Protein AF-A0A382ZVS4-F1 (afdb_monomer_lite)

Structure (mmCIF, N/CA/C/O backbone):
data_AF-A0A382ZVS4-F1
#
_entry.id   AF-A0A382ZVS4-F1
#
loop_
_atom_site.group_PDB
_atom_site.id
_atom_site.type_symbol
_atom_site.label_atom_id
_atom_site.label_alt_id
_atom_site.label_comp_id
_atom_site.label_asym_id
_atom_site.label_entity_id
_atom_site.label_seq_id
_atom_site.pdbx_PDB_ins_code
_atom_site.Cartn_x
_atom_site.Cartn_y
_atom_site.Cartn_z
_atom_site.occupancy
_atom_site.B_iso_or_equiv
_atom_site.auth_seq_id
_atom_site.auth_comp_id
_atom_site.auth_asym_id
_atom_site.auth_atom_id
_atom_site.pdbx_PDB_model_num
ATOM 1 N N . MET A 1 1 ? 13.193 -0.107 -6.446 1.00 86.81 1 MET A N 1
ATOM 2 C CA . MET A 1 1 ? 12.773 0.370 -5.112 1.00 86.81 1 MET A CA 1
ATOM 3 C C . MET A 1 1 ? 13.496 -0.342 -3.966 1.00 86.81 1 MET A C 1
ATOM 5 O O . MET A 1 1 ? 13.567 -1.563 -3.971 1.00 86.81 1 MET A O 1
ATOM 9 N N . TYR A 1 2 ? 14.020 0.399 -2.980 1.00 90.06 2 TYR A N 1
ATOM 10 C CA . TYR A 1 2 ? 14.526 -0.168 -1.717 1.00 90.06 2 TYR A CA 1
ATOM 11 C C . TYR A 1 2 ? 13.419 -0.120 -0.663 1.00 90.06 2 TYR A C 1
ATOM 13 O O . TYR A 1 2 ? 12.821 0.937 -0.464 1.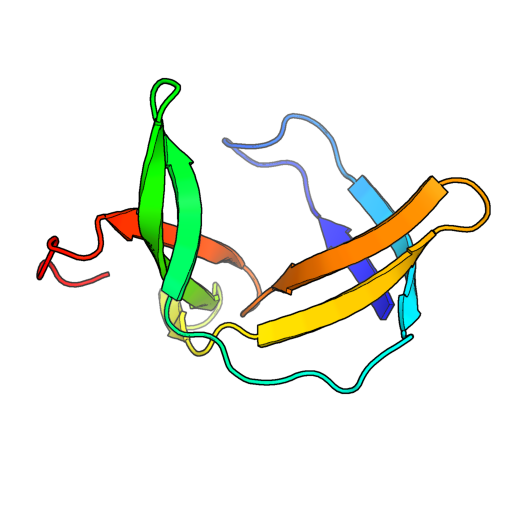00 90.06 2 TYR A O 1
ATOM 21 N N . ILE A 1 3 ? 13.137 -1.255 -0.030 1.00 88.44 3 ILE A N 1
ATOM 22 C CA . ILE A 1 3 ? 12.140 -1.390 1.031 1.00 88.44 3 ILE A CA 1
ATOM 23 C C . ILE A 1 3 ? 12.866 -1.735 2.316 1.00 88.44 3 ILE A C 1
ATOM 25 O O . ILE A 1 3 ? 13.626 -2.700 2.344 1.00 88.44 3 ILE A O 1
ATOM 29 N N . ASP A 1 4 ? 12.599 -0.959 3.359 1.00 90.62 4 ASP A N 1
ATOM 30 C CA . ASP A 1 4 ? 13.115 -1.181 4.701 1.00 90.62 4 ASP A CA 1
ATOM 31 C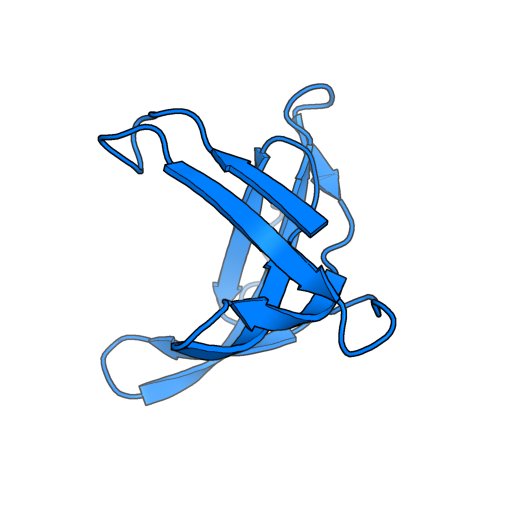 C . ASP A 1 4 ? 11.954 -1.130 5.691 1.00 90.62 4 ASP A C 1
ATOM 33 O O . ASP A 1 4 ? 11.198 -0.158 5.733 1.00 90.62 4 ASP A O 1
ATOM 37 N N . VAL A 1 5 ? 11.769 -2.215 6.431 1.00 88.38 5 VAL A N 1
ATOM 38 C CA . VAL A 1 5 ? 10.682 -2.398 7.386 1.00 88.38 5 VAL A CA 1
ATOM 39 C C . VAL A 1 5 ? 11.299 -2.755 8.723 1.00 88.38 5 VAL A C 1
ATOM 41 O O . VAL A 1 5 ? 11.918 -3.808 8.882 1.00 88.38 5 VAL A O 1
ATOM 44 N N . GLU A 1 6 ? 11.101 -1.878 9.695 1.00 87.94 6 GLU A N 1
ATOM 45 C CA . GLU A 1 6 ? 11.533 -2.101 11.068 1.00 87.94 6 GLU A CA 1
ATOM 46 C C . GLU A 1 6 ? 10.603 -3.078 11.795 1.00 87.94 6 GLU A C 1
ATOM 48 O O . GLU A 1 6 ? 9.387 -3.095 11.580 1.00 87.94 6 GLU A O 1
ATOM 53 N N . ALA A 1 7 ? 11.177 -3.864 12.704 1.00 86.88 7 ALA A N 1
ATOM 54 C CA . ALA A 1 7 ? 10.426 -4.708 13.615 1.00 86.88 7 ALA A CA 1
ATOM 55 C C . ALA A 1 7 ? 9.516 -3.860 14.518 1.00 86.88 7 ALA A C 1
ATOM 57 O O . ALA A 1 7 ? 9.967 -2.917 15.171 1.00 86.88 7 ALA A O 1
ATOM 58 N N . LYS A 1 8 ? 8.236 -4.229 14.576 1.00 83.69 8 LYS A N 1
ATOM 59 C CA . LYS A 1 8 ? 7.194 -3.618 15.417 1.00 83.69 8 LYS A CA 1
ATOM 60 C C . LYS A 1 8 ? 6.214 -4.699 15.884 1.00 83.69 8 LYS A C 1
ATOM 62 O O . LYS A 1 8 ? 6.430 -5.885 15.651 1.00 83.69 8 LYS A O 1
ATOM 67 N N . ASP A 1 9 ? 5.107 -4.301 16.502 1.00 82.19 9 ASP A N 1
ATOM 68 C CA . ASP A 1 9 ? 4.086 -5.219 17.028 1.00 82.19 9 ASP A CA 1
ATOM 69 C C . ASP A 1 9 ? 3.540 -6.209 15.980 1.00 82.19 9 ASP A C 1
ATOM 71 O O . ASP A 1 9 ? 3.151 -7.324 16.320 1.00 82.19 9 ASP A O 1
ATOM 75 N N . ASN A 1 10 ? 3.537 -5.831 14.696 1.00 78.50 10 ASN A N 1
ATOM 76 C CA . ASN A 1 10 ? 3.030 -6.644 13.586 1.00 78.50 10 ASN A CA 1
ATOM 77 C C . ASN A 1 10 ? 4.112 -7.420 12.808 1.00 78.50 10 ASN A C 1
ATOM 79 O O . ASN A 1 10 ? 3.766 -8.221 11.941 1.00 78.50 10 ASN A O 1
ATOM 83 N N . THR A 1 11 ? 5.403 -7.208 13.088 1.00 79.25 11 THR A N 1
ATOM 84 C CA . THR A 1 11 ? 6.505 -7.961 12.469 1.00 79.25 11 THR A CA 1
ATOM 85 C C . THR A 1 11 ? 7.684 -8.091 13.425 1.00 79.25 11 THR A C 1
ATOM 87 O O . THR A 1 11 ? 8.289 -7.112 13.850 1.00 79.25 11 THR 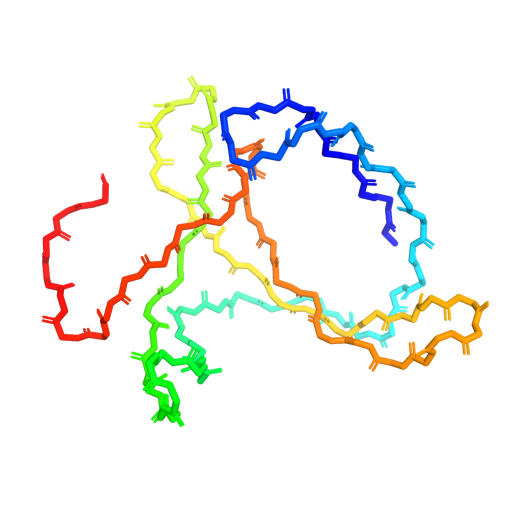A O 1
ATOM 90 N N . SER A 1 12 ? 8.045 -9.331 13.754 1.00 85.19 12 SER A N 1
ATOM 91 C CA . SER A 1 12 ? 9.071 -9.635 14.764 1.00 85.19 12 SER A CA 1
ATOM 92 C C . SER A 1 12 ? 10.513 -9.429 14.292 1.00 85.19 12 SER A C 1
ATOM 94 O O . SER A 1 12 ? 11.444 -9.585 15.084 1.00 85.19 12 SER A O 1
ATOM 96 N N . LYS A 1 13 ? 10.728 -9.126 13.008 1.00 89.75 13 LYS A N 1
ATOM 97 C CA . LYS A 1 13 ? 12.058 -8.975 12.415 1.00 89.75 13 LYS A CA 1
ATOM 98 C C . LYS A 1 13 ? 12.090 -7.791 11.468 1.00 89.75 13 LYS A C 1
ATOM 100 O O . LYS A 1 13 ? 11.113 -7.526 10.770 1.00 89.75 13 LYS A O 1
ATOM 105 N N . ASN A 1 14 ? 13.255 -7.152 11.420 1.00 90.88 14 ASN A N 1
ATOM 106 C CA . ASN A 1 14 ? 13.564 -6.205 10.364 1.00 90.88 14 ASN A CA 1
ATOM 107 C C . ASN A 1 14 ? 13.581 -6.942 9.022 1.00 90.88 14 ASN A C 1
ATOM 109 O O . ASN A 1 14 ? 14.033 -8.090 8.938 1.00 90.88 14 ASN A O 1
ATOM 113 N N . PHE A 1 15 ? 13.113 -6.267 7.985 1.00 88.69 15 PHE A N 1
ATOM 114 C CA . PHE A 1 15 ? 13.129 -6.753 6.618 1.00 88.69 15 PHE A CA 1
ATOM 115 C C . PHE A 1 15 ? 13.626 -5.636 5.716 1.00 88.69 15 PHE A C 1
ATOM 117 O O . PHE A 1 15 ? 13.015 -4.573 5.659 1.00 88.69 15 PHE A O 1
ATOM 124 N N . SER A 1 16 ? 14.705 -5.896 4.988 1.00 91.56 16 SER A N 1
ATOM 125 C CA . SER A 1 16 ? 15.267 -4.932 4.052 1.00 91.56 16 SER A CA 1
ATOM 126 C C . SER A 1 16 ? 15.556 -5.639 2.736 1.00 91.56 16 SER A C 1
ATOM 128 O O . SER A 1 16 ? 16.233 -6.668 2.723 1.00 91.56 16 SER A O 1
ATOM 130 N N . MET A 1 17 ? 15.033 -5.115 1.629 1.00 89.31 17 MET A N 1
ATOM 131 C CA . MET A 1 17 ? 15.180 -5.747 0.319 1.00 89.31 17 MET A CA 1
ATOM 132 C C . MET A 1 17 ? 15.178 -4.718 -0.809 1.00 89.31 17 MET A C 1
ATOM 134 O O . MET A 1 17 ? 14.502 -3.689 -0.744 1.00 89.31 17 MET A O 1
ATOM 138 N N . LEU A 1 18 ? 15.950 -5.001 -1.859 1.00 91.00 18 LEU A N 1
ATOM 139 C CA . LEU A 1 18 ? 15.996 -4.189 -3.067 1.00 91.00 18 LEU A CA 1
ATOM 140 C C . LEU A 1 18 ? 15.228 -4.890 -4.184 1.00 91.00 18 LEU A C 1
ATOM 142 O O . LEU A 1 18 ? 15.577 -5.996 -4.585 1.00 91.00 18 LEU A O 1
ATOM 146 N N . TYR A 1 19 ? 14.240 -4.193 -4.725 1.00 91.44 19 TYR A N 1
ATOM 147 C CA . TYR A 1 19 ? 13.461 -4.630 -5.871 1.00 91.44 19 TYR A CA 1
ATOM 148 C C . TYR A 1 19 ? 13.772 -3.785 -7.105 1.00 91.44 19 TYR A C 1
ATOM 150 O O . TYR A 1 19 ? 14.099 -2.596 -7.002 1.00 91.44 19 TYR A O 1
ATOM 158 N N . ARG A 1 20 ? 13.623 -4.372 -8.292 1.00 92.75 20 ARG A N 1
ATOM 159 C CA . ARG A 1 20 ? 13.635 -3.642 -9.564 1.00 92.75 20 ARG A CA 1
ATOM 160 C C . ARG A 1 20 ? 12.225 -3.175 -9.897 1.00 92.75 20 ARG A C 1
ATOM 162 O O . ARG A 1 20 ? 11.294 -3.968 -9.851 1.00 92.75 20 ARG A O 1
ATOM 169 N N . ASP A 1 21 ? 12.077 -1.915 -10.283 1.00 91.94 21 ASP A N 1
ATOM 170 C CA . ASP A 1 21 ? 10.780 -1.369 -10.685 1.00 91.94 21 ASP A CA 1
ATOM 171 C C . ASP A 1 21 ? 10.497 -1.770 -12.141 1.00 91.94 21 ASP A C 1
ATOM 173 O O . ASP A 1 21 ? 11.326 -1.526 -13.021 1.00 91.94 21 ASP A O 1
ATOM 177 N N . ILE A 1 22 ? 9.356 -2.416 -12.397 1.00 95.56 22 ILE A N 1
ATOM 178 C CA . ILE A 1 22 ? 8.966 -2.893 -13.739 1.00 95.56 22 ILE A CA 1
ATOM 179 C C . ILE A 1 22 ? 7.887 -1.996 -14.353 1.00 95.56 22 ILE A C 1
ATOM 181 O O . ILE A 1 22 ? 7.832 -1.829 -15.571 1.00 95.56 22 ILE A O 1
ATOM 185 N N . SER A 1 23 ? 7.029 -1.401 -13.522 1.00 95.81 23 SER A N 1
ATOM 186 C CA . SER A 1 23 ? 5.969 -0.495 -13.965 1.00 95.81 23 SER A CA 1
ATOM 187 C C . SER A 1 23 ? 6.024 0.837 -13.217 1.00 95.81 23 SER A C 1
ATOM 189 O O . SER A 1 23 ? 6.489 0.880 -12.076 1.00 95.81 23 SER A O 1
ATOM 191 N N . PRO A 1 24 ? 5.482 1.923 -13.796 1.00 95.81 24 PRO A N 1
ATOM 192 C CA . PRO A 1 24 ? 5.229 3.134 -13.028 1.00 95.81 24 PRO A CA 1
ATOM 193 C C . PRO A 1 24 ? 4.248 2.850 -11.884 1.00 95.81 24 PRO A C 1
ATOM 195 O O . PRO A 1 24 ? 3.370 1.985 -11.997 1.00 95.81 24 PRO A O 1
ATOM 198 N N . SER A 1 25 ? 4.391 3.601 -10.795 1.00 95.56 25 SER A N 1
ATOM 199 C CA . SER A 1 25 ? 3.446 3.578 -9.682 1.00 95.56 25 SER A CA 1
ATOM 200 C C . SER A 1 25 ? 2.168 4.328 -10.027 1.00 95.56 25 SER A C 1
ATOM 202 O O . SER A 1 25 ? 2.198 5.384 -10.659 1.00 95.56 25 SER A O 1
ATOM 204 N N . ARG A 1 26 ? 1.038 3.798 -9.561 1.00 97.06 26 ARG A N 1
ATOM 205 C CA . ARG A 1 26 ? -0.271 4.457 -9.628 1.00 97.06 26 ARG A CA 1
ATOM 206 C C . ARG A 1 26 ? -0.940 4.442 -8.265 1.00 97.06 26 ARG A C 1
ATOM 208 O O . ARG A 1 26 ? -0.759 3.484 -7.517 1.00 97.06 26 ARG A O 1
ATOM 215 N N . GLU A 1 27 ? -1.724 5.469 -7.960 1.00 97.81 27 GLU A N 1
ATOM 216 C CA . GLU A 1 27 ? -2.543 5.477 -6.747 1.00 97.81 27 GLU A CA 1
ATOM 217 C C . GLU A 1 27 ? -3.569 4.330 -6.794 1.00 97.81 27 GLU A C 1
ATOM 219 O O . GLU A 1 27 ? -4.111 3.985 -7.855 1.00 97.81 27 GLU A O 1
ATOM 224 N N . VAL A 1 28 ? -3.803 3.704 -5.644 1.00 97.31 28 VAL A N 1
ATOM 225 C CA . VAL A 1 28 ? -4.762 2.617 -5.471 1.00 97.31 28 VAL A CA 1
ATOM 226 C C . VAL A 1 28 ? -5.633 2.886 -4.252 1.00 97.31 28 VAL A C 1
ATOM 228 O O . VAL A 1 28 ? -5.148 3.250 -3.187 1.00 97.31 28 VAL A O 1
ATOM 231 N N . TYR A 1 29 ? -6.936 2.692 -4.427 1.00 96.31 29 TYR A N 1
ATOM 232 C CA . TYR A 1 29 ? -7.927 2.843 -3.364 1.00 96.31 29 TYR A CA 1
ATOM 233 C C . TYR A 1 29 ? -8.479 1.497 -2.881 1.00 96.31 29 TYR A C 1
ATOM 235 O O . TYR A 1 29 ? -8.829 1.354 -1.715 1.00 96.31 29 TYR A O 1
ATOM 243 N N . CYS A 1 30 ? -8.557 0.505 -3.769 1.00 95.88 30 CYS A N 1
ATOM 244 C CA . CYS A 1 30 ? -9.154 -0.791 -3.480 1.00 95.88 30 CYS A CA 1
ATOM 245 C C . CYS A 1 30 ? -8.396 -1.904 -4.203 1.00 95.88 30 CYS A C 1
ATOM 247 O O . CYS A 1 30 ? -7.961 -1.733 -5.348 1.00 95.88 30 CYS A O 1
ATOM 249 N N . ILE A 1 31 ? -8.247 -3.037 -3.524 1.00 95.31 31 ILE A N 1
ATOM 250 C CA . ILE A 1 31 ? -7.633 -4.255 -4.049 1.00 95.31 31 ILE A CA 1
ATOM 251 C C . ILE A 1 31 ? -8.549 -5.451 -3.806 1.00 95.31 31 ILE A C 1
ATOM 253 O O . ILE A 1 31 ? -9.377 -5.441 -2.897 1.00 95.31 31 ILE A O 1
ATOM 257 N N . LYS A 1 32 ? -8.361 -6.508 -4.598 1.00 95.12 32 LYS A N 1
ATOM 258 C CA . LYS A 1 32 ? -8.896 -7.829 -4.270 1.00 95.12 32 LYS A CA 1
ATOM 259 C C . LYS A 1 32 ? -7.920 -8.502 -3.310 1.00 95.12 32 LYS A C 1
ATOM 261 O O . LYS A 1 32 ? -6.752 -8.665 -3.664 1.00 95.12 32 LYS A O 1
ATOM 266 N N . TYR A 1 33 ? -8.382 -8.865 -2.123 1.00 93.25 33 TYR A N 1
ATOM 267 C CA . TYR A 1 33 ? -7.565 -9.521 -1.109 1.00 93.25 33 TYR A CA 1
ATOM 268 C C . TYR A 1 33 ? -8.319 -10.707 -0.519 1.00 93.25 33 TYR A C 1
ATOM 270 O O . TYR A 1 33 ? -9.533 -10.647 -0.323 1.00 93.25 33 TYR A O 1
ATOM 278 N N . GLN A 1 34 ? -7.597 -11.789 -0.241 1.00 92.75 34 GLN A N 1
ATOM 279 C CA . GLN A 1 34 ? -8.197 -12.987 0.322 1.00 92.75 34 GLN A CA 1
ATOM 280 C C . GLN A 1 34 ? -8.383 -12.801 1.834 1.00 92.75 34 GLN A C 1
ATOM 282 O O . GLN A 1 34 ? -7.419 -12.840 2.598 1.00 92.75 34 GLN A O 1
ATOM 287 N N . MET A 1 35 ? -9.627 -12.611 2.273 1.00 81.94 35 MET A N 1
ATOM 288 C CA . MET A 1 35 ? -10.006 -12.561 3.686 1.00 81.94 35 MET A CA 1
ATOM 289 C C . MET A 1 35 ? -10.784 -13.830 4.035 1.00 81.94 35 MET A C 1
ATOM 291 O O . MET A 1 35 ? -11.749 -14.175 3.365 1.00 81.94 35 MET A O 1
ATOM 295 N N . ASN A 1 36 ? -10.364 -14.546 5.082 1.00 84.94 36 ASN A N 1
ATOM 296 C CA . ASN A 1 36 ? -11.041 -15.760 5.569 1.00 84.94 36 ASN A CA 1
ATOM 297 C C . ASN A 1 36 ? -11.279 -16.848 4.501 1.00 84.94 36 ASN A C 1
ATOM 299 O O . ASN A 1 36 ? -12.241 -17.603 4.582 1.00 84.94 36 ASN A O 1
ATOM 303 N N . GLY A 1 37 ? -10.390 -16.950 3.510 1.00 89.25 37 GLY A N 1
ATOM 304 C CA . GLY A 1 37 ? -10.501 -17.941 2.440 1.00 89.25 37 GLY A CA 1
ATOM 305 C C . GLY A 1 37 ? -11.241 -17.458 1.190 1.00 89.25 37 GLY A C 1
ATOM 306 O O . GLY A 1 37 ? -11.144 -18.134 0.171 1.00 89.25 37 GLY A O 1
ATOM 307 N N . GLU A 1 38 ? -11.883 -16.289 1.224 1.00 91.81 38 GLU A N 1
ATOM 308 C CA . GLU A 1 38 ? -12.645 -15.731 0.103 1.00 91.81 38 GLU A CA 1
ATOM 309 C C . GLU A 1 38 ? -12.008 -14.447 -0.436 1.00 91.81 38 GLU A C 1
ATOM 311 O O . GLU A 1 38 ? -11.503 -13.605 0.309 1.00 91.81 38 GLU A O 1
ATOM 316 N N . ASP A 1 39 ? -12.039 -14.287 -1.758 1.00 93.56 39 ASP A N 1
ATOM 317 C CA . ASP A 1 39 ? -11.626 -13.049 -2.408 1.00 93.56 39 ASP A CA 1
ATOM 318 C C . ASP A 1 39 ? -12.652 -11.949 -2.127 1.00 93.56 39 ASP A C 1
ATOM 320 O O . ASP A 1 39 ? -13.799 -12.038 -2.560 1.00 93.56 39 ASP A O 1
ATOM 324 N N . SER A 1 40 ? -12.223 -10.888 -1.448 1.00 94.19 40 SER A N 1
ATOM 325 C CA . SER A 1 40 ? -13.074 -9.747 -1.113 1.00 94.19 40 SER A CA 1
ATOM 326 C C . SER A 1 40 ? -12.432 -8.425 -1.542 1.00 94.19 40 SER A C 1
ATOM 328 O O . SER A 1 40 ? -11.202 -8.299 -1.542 1.00 94.19 40 SER A O 1
ATOM 330 N N . PRO A 1 41 ? -13.236 -7.419 -1.925 1.00 95.50 41 PRO A N 1
ATOM 331 C CA . PRO A 1 41 ? -12.734 -6.074 -2.146 1.00 95.50 41 PRO A CA 1
ATOM 332 C C . PRO A 1 41 ? -12.395 -5.411 -0.805 1.00 95.50 41 PRO A C 1
ATOM 334 O O . PRO A 1 41 ? -13.187 -5.417 0.139 1.00 95.50 41 PRO A O 1
ATOM 337 N N . VAL A 1 42 ? -11.208 -4.817 -0.732 1.00 95.69 42 VAL A N 1
ATOM 338 C CA . VAL A 1 42 ? -10.649 -4.225 0.486 1.00 95.69 42 VAL A CA 1
ATOM 339 C C . VAL A 1 42 ? -10.120 -2.839 0.153 1.00 95.69 42 VAL A C 1
ATOM 341 O O . VAL A 1 42 ? -9.333 -2.681 -0.785 1.00 95.69 42 VAL A O 1
ATOM 344 N N . GLN A 1 43 ? -10.554 -1.834 0.913 1.00 97.06 43 GLN A N 1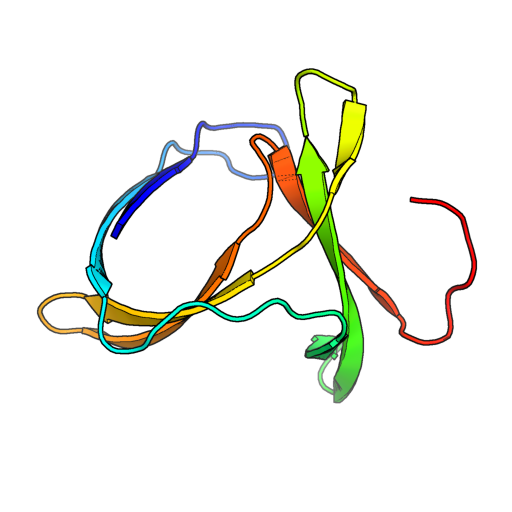
ATOM 345 C CA . GLN A 1 43 ? -9.995 -0.489 0.817 1.00 97.06 43 GLN A CA 1
ATOM 346 C C . GLN A 1 43 ? -8.562 -0.484 1.337 1.00 97.06 43 GLN A C 1
ATOM 348 O O . GLN A 1 43 ? -8.253 -1.159 2.319 1.00 97.06 43 GLN A O 1
ATOM 353 N N . VAL A 1 44 ? -7.706 0.325 0.716 1.00 97.06 44 VAL A N 1
ATOM 354 C CA . VAL A 1 44 ? -6.306 0.486 1.113 1.00 97.06 44 VAL A CA 1
ATOM 355 C C . VAL A 1 44 ? -5.966 1.965 1.244 1.00 97.06 44 VAL A C 1
ATOM 357 O O . VAL A 1 44 ? -6.265 2.768 0.358 1.00 97.06 44 VAL A O 1
ATOM 360 N N . LYS A 1 45 ? -5.291 2.316 2.339 1.00 97.81 45 LYS A N 1
ATOM 361 C CA . LYS A 1 45 ? -4.648 3.619 2.547 1.00 97.81 45 LYS A CA 1
ATOM 362 C C . LYS A 1 45 ? -3.218 3.428 3.031 1.00 97.81 45 LYS A C 1
ATOM 364 O O . LYS A 1 45 ? -2.905 2.420 3.661 1.00 97.81 45 LYS A O 1
ATOM 369 N N . GLY A 1 46 ? -2.351 4.386 2.724 1.00 97.19 46 GLY A N 1
ATOM 370 C CA . GLY A 1 46 ? -1.068 4.506 3.408 1.00 97.19 46 GLY A CA 1
ATOM 371 C C . GLY A 1 46 ? -1.271 5.138 4.784 1.00 97.19 46 GLY A C 1
ATOM 372 O O . GLY A 1 46 ? -2.286 5.793 5.021 1.00 97.19 46 GLY A O 1
ATOM 373 N N . TRP A 1 47 ? -0.309 4.957 5.679 1.00 96.50 47 TRP A N 1
ATOM 374 C CA . TRP A 1 47 ? -0.284 5.615 6.980 1.00 96.50 47 TRP A CA 1
ATOM 375 C C . TRP A 1 47 ? 0.981 6.441 7.118 1.00 96.50 47 TRP A C 1
ATOM 377 O O . TRP A 1 47 ? 2.081 5.933 6.904 1.00 96.50 47 TRP A O 1
ATOM 387 N N . ASP A 1 48 ? 0.845 7.702 7.495 1.00 96.56 48 ASP A N 1
ATOM 388 C CA . ASP A 1 48 ? 1.983 8.548 7.817 1.00 96.56 48 ASP A CA 1
ATOM 389 C C . ASP A 1 48 ? 2.215 8.547 9.333 1.00 96.56 48 ASP A C 1
ATOM 391 O O . ASP A 1 48 ? 1.362 8.985 10.102 1.00 96.56 48 ASP A O 1
ATOM 395 N N . ASN A 1 49 ? 3.368 8.036 9.774 1.00 93.38 49 ASN A N 1
ATOM 396 C CA . ASN A 1 49 ? 3.733 8.008 11.191 1.00 93.38 49 ASN A CA 1
ATOM 397 C C . ASN A 1 49 ? 4.020 9.403 11.760 1.00 93.38 49 ASN A C 1
ATOM 399 O O . ASN A 1 49 ? 3.882 9.583 12.966 1.00 93.38 49 ASN A O 1
ATOM 403 N N . GLU A 1 50 ? 4.448 10.368 10.939 1.00 95.88 50 GLU A N 1
ATOM 404 C CA . GLU A 1 50 ? 4.797 11.709 11.423 1.00 95.88 50 GLU A CA 1
ATOM 405 C C . GLU A 1 50 ? 3.539 12.504 11.766 1.00 95.88 50 GLU A C 1
ATOM 407 O O . GLU A 1 50 ? 3.449 13.121 12.827 1.00 95.88 50 GLU A O 1
ATOM 412 N N . THR A 1 51 ? 2.544 12.456 10.879 1.00 97.12 51 THR A N 1
ATOM 413 C CA . THR A 1 51 ? 1.261 13.149 11.064 1.00 97.12 51 THR A CA 1
ATOM 414 C C . THR A 1 51 ? 0.208 12.297 11.770 1.00 97.12 51 THR A C 1
ATOM 416 O O . THR A 1 51 ? -0.829 12.822 12.170 1.00 97.12 51 THR A O 1
ATOM 419 N N . ASN A 1 52 ? 0.472 10.998 11.938 1.00 95.19 52 ASN A N 1
ATOM 420 C CA . ASN A 1 52 ? -0.457 10.000 12.463 1.00 95.19 52 ASN A CA 1
ATOM 421 C C . ASN A 1 52 ? -1.825 10.047 11.759 1.00 95.19 52 ASN A C 1
ATOM 423 O O . ASN A 1 52 ? -2.868 10.149 12.407 1.00 95.19 52 ASN A O 1
ATOM 427 N N . SER A 1 53 ? -1.801 10.034 10.425 1.00 97.12 53 SER A N 1
ATOM 428 C CA . SER A 1 53 ? -2.989 10.217 9.588 1.00 97.12 53 SER A CA 1
ATOM 429 C C . SER A 1 53 ? -2.948 9.354 8.316 1.00 97.12 53 SER A C 1
ATOM 431 O O . SER A 1 53 ? -1.865 8.941 7.877 1.00 97.12 53 SER A O 1
ATOM 433 N N . PRO A 1 54 ? -4.111 9.052 7.703 1.00 97.56 54 PRO A N 1
ATOM 434 C CA . PRO A 1 54 ? -4.157 8.310 6.450 1.00 97.56 54 PRO A CA 1
ATOM 435 C C . PRO A 1 54 ? -3.617 9.145 5.282 1.00 97.56 54 PRO A C 1
ATOM 437 O O . PRO A 1 54 ? -3.938 10.321 5.119 1.00 97.56 54 PRO A O 1
ATOM 440 N N . CYS A 1 55 ? -2.867 8.500 4.392 1.00 97.75 55 CYS A N 1
ATOM 441 C CA . CYS A 1 55 ? -2.369 9.078 3.147 1.00 97.75 55 CYS A CA 1
ATOM 442 C C . CYS A 1 55 ? -2.681 8.175 1.939 1.00 97.75 55 CYS A C 1
ATOM 444 O O . CYS A 1 55 ? -3.272 7.097 2.064 1.00 97.75 55 CYS A O 1
ATOM 446 N N . ALA A 1 56 ? -2.296 8.608 0.737 1.00 97.81 56 ALA A N 1
ATOM 447 C CA . ALA A 1 56 ? -2.454 7.805 -0.474 1.00 97.81 56 ALA A CA 1
ATOM 448 C C . ALA A 1 56 ? -1.660 6.4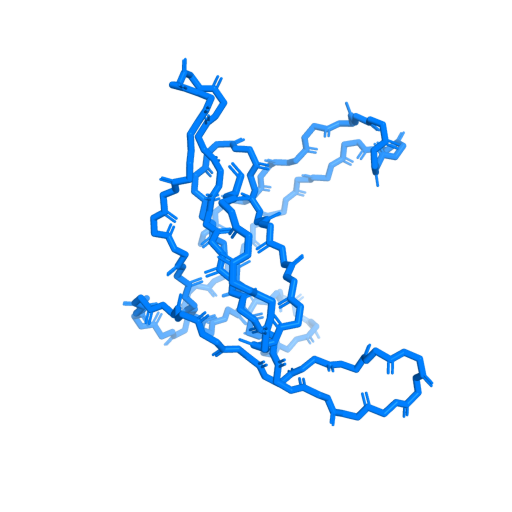85 -0.394 1.00 97.81 56 ALA A C 1
ATOM 450 O O . ALA A 1 56 ? -0.557 6.441 0.161 1.00 97.81 56 ALA A O 1
ATOM 451 N N . ALA A 1 57 ? -2.229 5.423 -0.968 1.00 97.94 57 ALA A N 1
ATOM 452 C CA . ALA A 1 57 ? -1.542 4.164 -1.238 1.00 97.94 57 ALA A CA 1
ATOM 453 C C . ALA A 1 57 ? -1.263 4.048 -2.739 1.00 97.94 57 ALA A C 1
ATOM 455 O O . ALA A 1 57 ? -2.021 4.547 -3.569 1.00 97.94 57 ALA A O 1
ATOM 456 N N . TYR A 1 58 ? -0.187 3.358 -3.089 1.00 97.06 58 TYR A N 1
ATOM 457 C CA . TYR A 1 58 ? 0.283 3.189 -4.455 1.00 97.06 58 TYR A CA 1
ATOM 458 C C . TYR A 1 58 ? 0.534 1.720 -4.758 1.00 97.06 58 TYR A C 1
ATOM 460 O O . TYR A 1 58 ? 0.819 0.928 -3.860 1.00 97.06 58 TYR A O 1
ATOM 468 N N . ALA A 1 59 ? 0.451 1.371 -6.038 1.00 96.69 59 ALA A N 1
ATOM 469 C CA . ALA A 1 59 ? 0.803 0.055 -6.537 1.00 96.69 59 ALA A CA 1
ATOM 470 C C . ALA A 1 59 ? 1.703 0.146 -7.773 1.00 96.69 59 ALA A C 1
ATOM 472 O O . ALA A 1 59 ? 1.451 0.955 -8.671 1.00 96.69 59 ALA A O 1
ATOM 473 N N . CYS A 1 60 ? 2.714 -0.717 -7.835 1.00 96.00 60 CYS A N 1
ATOM 474 C CA . CYS A 1 60 ? 3.555 -0.940 -9.011 1.00 96.00 60 CYS A CA 1
ATOM 475 C C . CYS A 1 60 ? 3.973 -2.412 -9.104 1.00 96.00 60 CYS A C 1
ATOM 477 O O . CYS A 1 60 ? 3.957 -3.146 -8.115 1.00 96.00 60 CYS A O 1
ATOM 479 N N . GLN A 1 61 ? 4.334 -2.859 -10.305 1.00 96.38 61 GLN A N 1
ATOM 480 C CA . GLN A 1 61 ? 4.985 -4.150 -10.483 1.00 96.38 61 GLN A CA 1
ATOM 481 C C . GLN A 1 61 ? 6.473 -4.022 -10.175 1.00 96.38 61 GLN A C 1
ATOM 483 O O . GLN A 1 61 ? 7.141 -3.104 -10.663 1.00 96.38 61 GLN A O 1
ATOM 488 N N . VAL A 1 62 ? 6.980 -4.975 -9.403 1.00 95.56 62 VAL A N 1
ATOM 489 C CA . VAL A 1 62 ? 8.385 -5.071 -9.020 1.00 95.56 62 VAL A CA 1
ATOM 490 C C . VAL A 1 62 ? 8.926 -6.467 -9.305 1.00 95.56 62 VAL A C 1
ATOM 492 O O . VAL A 1 62 ? 8.166 -7.433 -9.343 1.00 95.56 62 VAL A O 1
ATOM 495 N N . GLU A 1 63 ? 10.235 -6.572 -9.509 1.00 95.12 63 GLU A N 1
ATOM 496 C CA . GLU A 1 63 ? 10.951 -7.843 -9.614 1.00 95.12 63 GLU A CA 1
ATOM 497 C C . GLU A 1 63 ? 11.939 -7.984 -8.461 1.00 95.12 63 GLU A C 1
ATOM 499 O O . GLU A 1 63 ? 12.685 -7.048 -8.153 1.00 95.12 63 GLU A O 1
ATOM 504 N N . GLU A 1 64 ? 11.986 -9.172 -7.878 1.00 85.56 64 GLU A N 1
ATOM 505 C CA . GLU A 1 64 ? 13.088 -9.629 -7.037 1.00 85.56 64 GLU A CA 1
ATOM 506 C C . GLU A 1 64 ? 13.944 -10.595 -7.874 1.00 85.56 64 GLU A C 1
ATOM 508 O O . GLU A 1 64 ? 13.428 -11.301 -8.746 1.00 85.56 64 GLU A O 1
ATOM 513 N N . SER A 1 65 ? 15.270 -10.547 -7.715 1.00 75.88 65 SER A N 1
ATOM 514 C CA . SER A 1 65 ? 16.184 -11.267 -8.612 1.00 75.88 65 SER A CA 1
ATOM 515 C C . SER A 1 65 ? 16.134 -12.778 -8.382 1.00 75.88 65 SER A C 1
ATOM 517 O O . SER A 1 65 ? 16.988 -13.337 -7.704 1.00 75.88 65 SER A O 1
ATOM 519 N N . GLY A 1 66 ? 15.189 -13.437 -9.046 1.00 77.94 66 GLY A N 1
ATOM 520 C CA . GLY A 1 66 ? 14.990 -14.883 -8.983 1.00 77.94 66 GLY A CA 1
ATOM 521 C C . GLY A 1 66 ? 13.564 -15.272 -8.606 1.00 77.94 66 GLY A C 1
ATOM 522 O O . GLY A 1 66 ? 13.087 -16.286 -9.111 1.00 77.94 66 GLY A O 1
ATOM 523 N N . ASP A 1 67 ? 12.860 -14.440 -7.832 1.00 80.56 67 ASP A N 1
ATOM 524 C CA . ASP A 1 67 ? 11.501 -14.747 -7.358 1.00 80.56 67 ASP A CA 1
ATOM 525 C C . ASP A 1 67 ? 10.380 -14.269 -8.302 1.00 80.56 67 ASP A C 1
ATOM 527 O O . ASP A 1 67 ? 9.197 -14.545 -8.086 1.00 80.56 67 ASP A O 1
ATOM 531 N N . GLY A 1 68 ? 10.738 -13.602 -9.402 1.00 90.56 68 GLY A N 1
ATOM 532 C CA . GLY A 1 68 ? 9.808 -13.195 -10.452 1.00 90.56 68 GLY A CA 1
ATOM 533 C C . GLY A 1 68 ? 9.097 -11.872 -10.164 1.00 90.56 68 GLY A C 1
ATOM 534 O O . GLY A 1 68 ? 9.601 -11.007 -9.448 1.00 90.56 68 GLY A O 1
ATOM 535 N N . ILE A 1 69 ? 7.938 -11.684 -10.801 1.00 94.12 69 ILE A N 1
ATOM 536 C CA . ILE A 1 69 ? 7.195 -10.419 -10.775 1.00 94.12 69 ILE A CA 1
ATOM 537 C C . ILE A 1 69 ? 6.154 -10.440 -9.658 1.00 94.12 69 ILE A C 1
ATOM 539 O O . ILE A 1 69 ? 5.271 -11.299 -9.639 1.00 94.12 69 ILE A O 1
ATOM 543 N N . ALA A 1 70 ? 6.195 -9.428 -8.796 1.00 93.06 70 ALA A N 1
ATOM 544 C CA . ALA A 1 70 ? 5.206 -9.177 -7.757 1.00 93.06 70 ALA A CA 1
ATOM 545 C C . ALA A 1 70 ? 4.486 -7.839 -7.979 1.00 93.06 70 ALA A C 1
ATOM 547 O O . ALA A 1 70 ? 4.987 -6.936 -8.652 1.00 93.06 70 ALA A O 1
ATOM 548 N N . LEU A 1 71 ? 3.297 -7.701 -7.387 1.00 93.19 71 LEU A N 1
ATOM 549 C CA . LEU A 1 71 ? 2.626 -6.413 -7.234 1.00 93.19 71 LEU A CA 1
ATOM 550 C C . LEU A 1 71 ? 2.949 -5.867 -5.842 1.00 93.19 71 LEU A C 1
ATOM 552 O O . LEU A 1 71 ? 2.499 -6.424 -4.842 1.00 93.19 71 LEU A O 1
ATOM 556 N N . LEU A 1 72 ? 3.710 -4.779 -5.779 1.00 94.12 72 LEU A N 1
ATOM 557 C CA . LEU A 1 72 ? 4.004 -4.089 -4.532 1.00 94.12 72 LEU A CA 1
ATOM 558 C C . LEU A 1 72 ? 2.927 -3.043 -4.262 1.00 94.12 72 LEU A C 1
ATOM 560 O O . LEU A 1 72 ? 2.673 -2.186 -5.108 1.00 94.12 72 LEU A O 1
ATOM 564 N N . ILE A 1 73 ? 2.332 -3.096 -3.072 1.00 95.44 73 ILE A N 1
ATOM 565 C CA . ILE A 1 73 ? 1.401 -2.086 -2.566 1.00 95.44 73 ILE A CA 1
ATOM 566 C C . ILE A 1 73 ? 2.066 -1.400 -1.376 1.00 95.44 73 ILE A C 1
ATOM 568 O O . ILE A 1 73 ? 2.489 -2.068 -0.435 1.00 95.44 73 ILE A O 1
ATOM 572 N N . TYR A 1 74 ? 2.173 -0.077 -1.421 1.00 94.56 74 TYR A N 1
ATOM 573 C CA . TYR A 1 74 ? 2.905 0.701 -0.424 1.00 94.56 74 TYR A CA 1
ATOM 574 C C . TYR A 1 74 ? 2.266 2.075 -0.205 1.00 94.56 74 TYR A C 1
ATOM 576 O O . TYR A 1 74 ? 1.521 2.570 -1.047 1.00 94.56 74 TYR A O 1
ATOM 584 N N . GLY A 1 75 ? 2.550 2.712 0.928 1.00 95.06 75 GLY A N 1
ATOM 585 C CA . GLY A 1 75 ? 2.054 4.053 1.226 1.00 95.06 75 GLY A CA 1
ATOM 586 C C . GLY A 1 75 ? 2.514 4.535 2.594 1.00 95.06 75 GLY A C 1
ATOM 587 O O . GLY A 1 75 ? 2.546 3.750 3.538 1.00 95.06 75 GLY A O 1
ATOM 588 N N . GLY A 1 76 ? 2.855 5.822 2.677 1.00 94.56 76 GLY A N 1
ATOM 589 C CA . GLY A 1 76 ? 3.311 6.478 3.903 1.00 94.56 76 GLY A CA 1
ATOM 590 C C . GLY A 1 76 ? 4.557 5.852 4.546 1.00 94.56 76 GLY A C 1
ATOM 591 O O . GLY A 1 76 ? 5.163 4.919 4.020 1.00 94.56 76 GLY A O 1
ATOM 592 N N . SER A 1 77 ? 4.955 6.388 5.698 1.00 92.81 77 SER A N 1
ATOM 593 C CA . SER A 1 77 ? 6.077 5.893 6.513 1.00 92.81 77 SER A CA 1
ATOM 594 C C . SER A 1 77 ? 5.661 4.788 7.500 1.00 92.81 77 SER A C 1
ATOM 596 O O . SER A 1 77 ? 6.500 4.087 8.061 1.00 92.81 77 SER A O 1
ATOM 598 N N . GLY A 1 78 ? 4.356 4.619 7.725 1.00 91.81 78 GLY A N 1
ATOM 599 C CA . GLY A 1 78 ? 3.729 3.628 8.605 1.00 91.81 78 GLY A CA 1
ATOM 600 C C . GLY A 1 78 ? 3.154 2.406 7.890 1.00 91.81 78 GLY A C 1
ATOM 601 O O . GLY A 1 78 ? 2.458 1.597 8.519 1.00 91.81 78 GLY A O 1
ATOM 602 N N . GLY A 1 79 ? 3.433 2.270 6.591 1.00 92.25 79 GLY A N 1
ATOM 603 C CA . GLY A 1 79 ? 2.924 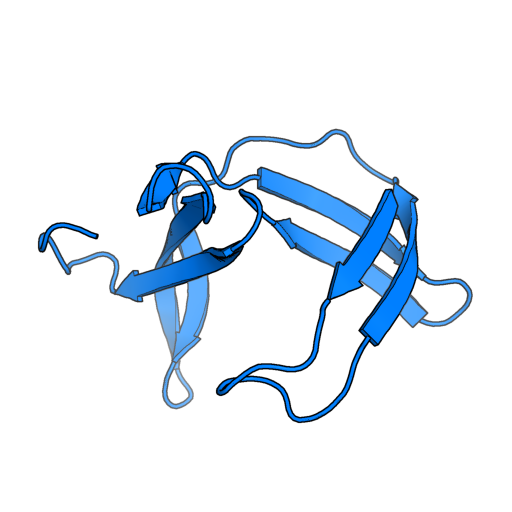1.193 5.751 1.00 92.25 79 GLY A CA 1
ATOM 604 C C . GLY A 1 79 ? 1.433 1.337 5.447 1.00 92.25 79 GLY A C 1
ATOM 605 O O . GLY A 1 79 ? 0.857 2.417 5.549 1.00 92.25 79 GLY A O 1
ATOM 606 N N . ILE A 1 80 ? 0.791 0.234 5.066 1.00 94.56 80 ILE A N 1
ATOM 607 C CA . ILE A 1 80 ? -0.609 0.249 4.627 1.00 94.56 80 ILE A CA 1
ATOM 608 C C . ILE A 1 80 ? -1.591 -0.077 5.758 1.00 94.56 80 ILE A C 1
ATOM 610 O O . ILE A 1 80 ? -1.269 -0.777 6.722 1.00 94.56 80 ILE A O 1
ATOM 614 N N . ARG A 1 81 ? -2.820 0.413 5.615 1.00 94.56 81 ARG A N 1
ATOM 615 C CA . ARG A 1 81 ? -4.002 -0.008 6.368 1.00 94.56 81 ARG A CA 1
ATOM 616 C C . ARG A 1 81 ? -5.043 -0.531 5.397 1.00 94.56 81 ARG A C 1
ATOM 618 O O . ARG A 1 81 ? -5.136 -0.072 4.259 1.00 94.56 81 ARG A O 1
ATOM 625 N N . MET A 1 82 ? -5.786 -1.526 5.860 1.00 94.88 82 MET A N 1
ATOM 626 C CA . MET A 1 82 ? -6.773 -2.243 5.073 1.00 94.88 82 MET A CA 1
ATOM 627 C C . MET A 1 82 ? -8.034 -2.437 5.895 1.00 94.88 82 MET A C 1
ATOM 629 O O . MET A 1 82 ? -7.945 -2.744 7.083 1.00 94.88 82 MET A O 1
ATOM 633 N N . LYS A 1 83 ? -9.189 -2.305 5.250 1.00 95.00 83 LYS A N 1
ATOM 634 C CA . LYS A 1 83 ? -10.486 -2.662 5.828 1.00 95.00 83 LYS A CA 1
ATOM 635 C C . LYS A 1 83 ? -11.482 -3.034 4.727 1.00 95.00 83 LYS A C 1
ATOM 637 O O . LYS A 1 83 ? -11.235 -2.687 3.566 1.00 95.00 83 LYS A O 1
ATOM 642 N N . PRO A 1 84 ? -12.566 -3.764 5.043 1.00 95.31 84 PRO A N 1
ATOM 643 C CA . PRO A 1 84 ? -13.569 -4.148 4.053 1.00 95.31 84 PRO A CA 1
ATOM 644 C C . PRO A 1 84 ? -14.077 -2.952 3.243 1.00 95.31 84 PRO A C 1
ATOM 646 O O . PRO A 1 84 ? -14.155 -1.838 3.759 1.00 95.31 84 PRO A O 1
ATOM 649 N N . LEU A 1 85 ? -14.439 -3.169 1.974 1.00 94.75 85 LEU A N 1
ATOM 650 C CA . LEU A 1 85 ? -14.912 -2.073 1.121 1.00 94.75 85 LEU A CA 1
ATOM 651 C C . LEU A 1 85 ? -16.136 -1.346 1.689 1.00 94.75 85 LEU A C 1
ATOM 653 O O . LEU A 1 85 ? -16.229 -0.133 1.551 1.00 94.75 85 LEU A O 1
ATOM 657 N N . GLU A 1 86 ? -17.022 -2.075 2.355 1.00 94.00 86 GLU A N 1
ATOM 658 C CA . GLU A 1 86 ? -18.264 -1.553 2.936 1.00 94.00 86 GLU A CA 1
ATOM 659 C C . GLU A 1 86 ? -18.057 -0.840 4.283 1.00 94.00 86 GLU A C 1
ATOM 661 O O . GLU A 1 86 ? -18.991 -0.258 4.825 1.00 94.00 86 GLU A O 1
ATOM 666 N N . ASP A 1 87 ? -16.846 -0.879 4.847 1.00 94.81 87 ASP A N 1
ATOM 667 C CA . ASP A 1 87 ? -16.547 -0.219 6.112 1.00 94.81 87 ASP A CA 1
ATOM 668 C C . ASP A 1 87 ? -16.329 1.291 5.895 1.00 94.81 87 ASP A C 1
ATOM 670 O O . ASP A 1 87 ? -15.289 1.726 5.388 1.00 94.81 87 ASP A O 1
ATOM 674 N N . GLU A 1 88 ? -17.297 2.098 6.330 1.00 93.25 88 GLU A N 1
ATOM 675 C CA . GLU A 1 88 ? -17.292 3.565 6.222 1.00 93.25 88 GLU A CA 1
ATOM 676 C C . GLU A 1 88 ? -16.678 4.294 7.432 1.00 93.25 88 GLU A C 1
ATOM 678 O O . GLU A 1 88 ? -16.688 5.522 7.476 1.00 93.25 88 GLU A O 1
ATOM 683 N N . THR A 1 89 ? -16.126 3.579 8.419 1.00 95.94 89 THR A N 1
ATOM 684 C CA . THR A 1 89 ? -15.461 4.218 9.572 1.00 95.94 89 THR A CA 1
ATOM 685 C C . THR A 1 89 ? -14.290 5.117 9.145 1.00 95.94 89 THR A C 1
ATOM 687 O O . THR A 1 89 ? -13.704 4.949 8.075 1.00 95.94 89 THR A O 1
ATOM 690 N N . GLU A 1 90 ? -13.913 6.097 9.959 1.00 93.06 90 GLU A N 1
ATOM 691 C CA . GLU A 1 90 ? -12.671 6.835 9.701 1.00 93.06 90 GLU A CA 1
ATOM 692 C C . GLU A 1 90 ? -11.443 5.953 10.001 1.00 93.06 90 GLU A C 1
ATOM 694 O O . GLU A 1 90 ? -11.543 4.976 10.746 1.00 93.06 90 GLU A O 1
ATOM 699 N N . TRP A 1 91 ? -10.314 6.262 9.353 1.00 90.12 91 TRP A N 1
ATOM 700 C CA . TRP A 1 91 ? -9.059 5.503 9.460 1.00 90.12 91 TRP A CA 1
ATOM 701 C C . TRP A 1 91 ? -8.290 5.793 10.745 1.00 90.12 91 TRP A C 1
ATOM 703 O O . TRP A 1 91 ? -8.225 6.980 11.133 1.00 90.12 91 TRP A O 1
#

Secondary structure (DSSP, 8-state):
-EEEE--BTTBSS-EEEE-EE-S--EEESEEEEEETTEEEEEEEEEEETTTTEEE-EEEEEEEETTTEEEEEEE-SSS-EEEEETT--S--

Foldseek 3Di:
DWDWDCDDPVHNHIDIDDWAFDFDKDWDQWDFDQDPNDTAIKGKFAAAPVVRATHTKIWTWIDDVPPGIDIDIFHHPRTMDIDGPPDPDGD

Radius of gyration: 14.0 Å; chains: 1; bounding box: 34×31×31 Å

Organism: NCBI:txid408172

Sequence (91 aa):
MYIDVEAKDNTSKNFSMLYRDISPSREVYCIKYQMNGEDSPVQVKGWDNETNSPCAAYACQVEESGDGIALLIYGGSGGIRMKPLEDETEW

pLDDT: mean 92.49, std 5.01, range [75.88, 97.94]